Protein AF-A0A5E4IG64-F1 (afdb_monomer_lite)

Foldseek 3Di:
DAFLLVFAPQWDADPNAIAGPQGNPHDDVCRRVVVDQQQDDDPSRVPDGGDGDDD

Sequence (55 aa):
MIPICAACVHRFLASDVMACLAFPKGIPQDILDGKADHRNPYPGDNGIRFEPVEI

Radius of gyration: 10.17 Å; chains: 1; bounding box: 23×23×25 Å

pLDDT: mean 91.14, std 6.83, range [60.22, 96.5]

Structure (mmCIF, N/CA/C/O backbone):
data_AF-A0A5E4IG64-F1
#
_entry.id   AF-A0A5E4IG64-F1
#
loop_
_atom_site.group_PDB
_atom_site.id
_atom_site.type_symbol
_atom_site.label_atom_id
_atom_site.label_alt_id
_atom_site.label_comp_id
_atom_site.label_asym_id
_atom_site.label_entity_id
_atom_site.label_seq_id
_atom_site.pdbx_PDB_ins_code
_atom_site.Cartn_x
_atom_site.Cartn_y
_atom_site.Cartn_z
_atom_site.occupancy
_atom_site.B_iso_or_equiv
_atom_site.auth_seq_id
_atom_site.auth_comp_id
_atom_site.auth_asym_id
_atom_site.auth_atom_id
_atom_site.pdbx_PDB_model_num
ATOM 1 N N . MET A 1 1 ? 2.689 -16.239 1.477 1.00 60.22 1 MET A N 1
ATOM 2 C CA . MET A 1 1 ? 2.217 -15.599 0.230 1.00 60.22 1 MET A CA 1
ATOM 3 C C . MET A 1 1 ? 2.854 -14.220 0.175 1.00 60.22 1 MET A C 1
ATOM 5 O O . MET A 1 1 ? 2.887 -13.575 1.212 1.00 60.22 1 MET A O 1
ATOM 9 N N . ILE A 1 2 ? 3.435 -13.806 -0.952 1.00 74.06 2 ILE A N 1
ATOM 10 C CA . ILE A 1 2 ? 3.972 -12.443 -1.097 1.00 74.06 2 ILE A CA 1
ATOM 11 C C . ILE A 1 2 ? 2.799 -11.551 -1.534 1.00 74.06 2 ILE A C 1
ATOM 13 O O . ILE A 1 2 ? 2.187 -11.874 -2.555 1.00 74.06 2 ILE A O 1
ATOM 17 N N . PRO A 1 3 ? 2.438 -10.487 -0.794 1.00 84.06 3 PRO A N 1
ATOM 18 C CA . PRO A 1 3 ? 1.332 -9.621 -1.187 1.00 84.06 3 PRO A CA 1
ATOM 19 C C . PRO A 1 3 ? 1.636 -8.916 -2.508 1.00 84.06 3 PRO A C 1
ATOM 21 O O . PRO A 1 3 ? 2.768 -8.495 -2.748 1.00 84.06 3 PRO A O 1
ATOM 24 N N . ILE A 1 4 ? 0.607 -8.714 -3.335 1.00 86.94 4 ILE A N 1
ATOM 25 C CA . ILE A 1 4 ? 0.713 -7.992 -4.616 1.00 86.94 4 ILE A CA 1
ATOM 26 C C . ILE A 1 4 ? 1.339 -6.594 -4.448 1.00 86.94 4 ILE A C 1
ATOM 28 O O . ILE A 1 4 ? 2.051 -6.112 -5.326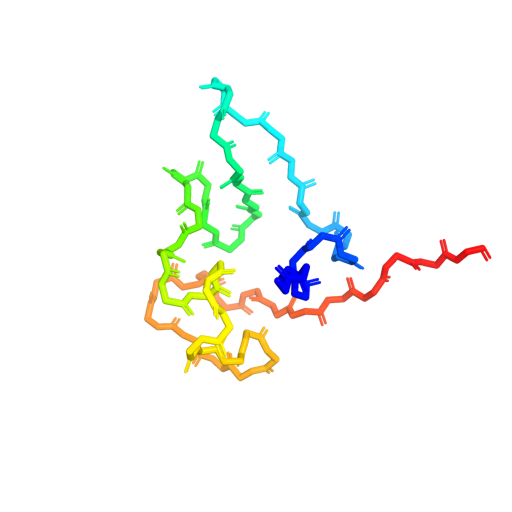 1.00 86.94 4 ILE A O 1
ATOM 32 N N . CYS A 1 5 ? 1.165 -5.974 -3.276 1.00 90.31 5 CYS A N 1
ATOM 33 C CA . CYS A 1 5 ? 1.776 -4.698 -2.909 1.00 90.31 5 CYS A CA 1
ATOM 34 C C . CYS A 1 5 ? 3.310 -4.698 -3.003 1.00 90.31 5 CYS A C 1
ATOM 36 O O . CYS A 1 5 ? 3.889 -3.651 -3.282 1.00 90.31 5 CYS A O 1
ATOM 38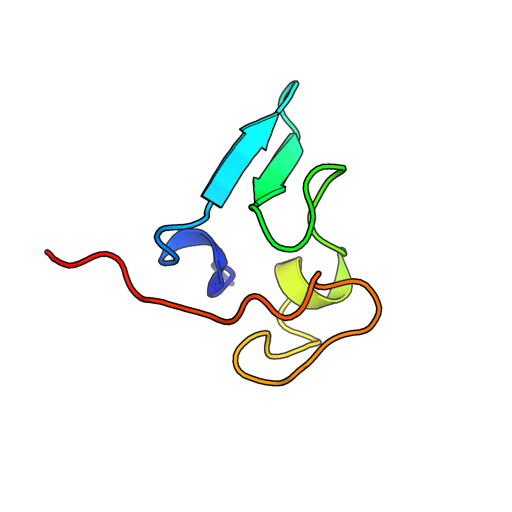 N N . ALA A 1 6 ? 3.975 -5.846 -2.824 1.00 89.25 6 ALA A N 1
ATOM 39 C CA . ALA A 1 6 ? 5.429 -5.958 -2.957 1.00 89.25 6 ALA A CA 1
ATOM 40 C C . ALA A 1 6 ? 5.920 -5.712 -4.397 1.00 89.25 6 ALA A C 1
ATOM 42 O O . ALA A 1 6 ? 7.077 -5.346 -4.589 1.00 89.25 6 ALA A O 1
ATOM 43 N N . ALA A 1 7 ? 5.042 -5.869 -5.391 1.00 91.44 7 ALA A N 1
ATOM 44 C CA . ALA A 1 7 ? 5.310 -5.602 -6.803 1.00 91.44 7 ALA A CA 1
ATOM 45 C C . ALA A 1 7 ? 4.708 -4.270 -7.293 1.00 91.44 7 ALA A C 1
ATOM 47 O O . ALA A 1 7 ? 4.703 -4.017 -8.493 1.00 91.44 7 ALA A O 1
ATOM 48 N N . CYS A 1 8 ? 4.191 -3.424 -6.393 1.00 94.75 8 CYS A N 1
ATOM 49 C CA . CYS A 1 8 ? 3.566 -2.144 -6.738 1.00 94.75 8 CYS A CA 1
ATOM 50 C C . CYS A 1 8 ? 4.570 -0.981 -6.670 1.00 94.75 8 CYS A C 1
ATOM 52 O O . CYS A 1 8 ? 5.362 -0.915 -5.721 1.00 94.75 8 CYS A O 1
ATOM 54 N N . VAL A 1 9 ? 4.517 -0.038 -7.617 1.00 95.38 9 VAL A N 1
ATOM 55 C CA . VAL A 1 9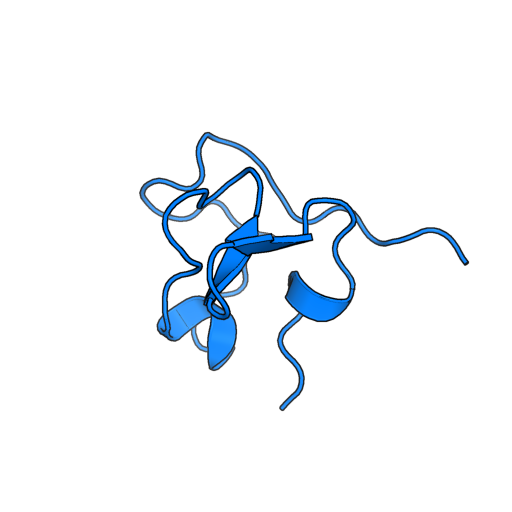 ? 5.383 1.165 -7.647 1.00 95.38 9 VAL A CA 1
ATOM 56 C C . VAL A 1 9 ? 5.139 2.110 -6.472 1.00 95.38 9 VAL A C 1
ATOM 58 O O . VAL A 1 9 ? 6.040 2.826 -6.054 1.00 95.38 9 VAL A O 1
ATOM 61 N N . HIS A 1 10 ? 3.937 2.094 -5.892 1.00 95.06 10 HIS A N 1
ATOM 62 C CA . HIS A 1 10 ? 3.568 3.007 -4.809 1.00 95.06 10 HIS A CA 1
ATOM 63 C C . HIS A 1 10 ? 4.063 2.570 -3.423 1.00 95.06 10 HIS A C 1
ATOM 65 O O . HIS A 1 10 ? 3.778 3.265 -2.447 1.00 95.06 10 HIS A O 1
ATOM 71 N N . ARG A 1 11 ? 4.722 1.410 -3.298 1.00 93.81 11 ARG A N 1
ATOM 72 C CA . ARG A 1 11 ? 5.156 0.866 -2.002 1.00 93.81 11 ARG A CA 1
ATOM 73 C C . ARG A 1 11 ? 6.359 1.627 -1.443 1.00 93.81 11 ARG A C 1
ATOM 75 O O . ARG A 1 11 ? 7.280 1.971 -2.177 1.00 93.81 11 ARG A O 1
ATOM 82 N N . PHE A 1 12 ? 6.391 1.802 -0.129 1.00 93.81 12 PHE A N 1
ATOM 83 C CA . PHE A 1 12 ? 7.547 2.305 0.610 1.00 93.81 12 PHE A CA 1
ATOM 84 C C . PHE A 1 12 ? 7.541 1.777 2.050 1.00 93.81 12 PHE A C 1
ATOM 86 O O . PHE A 1 12 ? 6.545 1.232 2.529 1.00 93.81 12 PHE A O 1
ATOM 93 N N . LEU A 1 13 ? 8.668 1.924 2.746 1.00 90.50 13 LEU A N 1
ATOM 94 C CA . LEU A 1 13 ? 8.765 1.640 4.177 1.00 90.50 13 LEU A CA 1
ATOM 95 C C . LEU A 1 13 ? 8.641 2.947 4.959 1.00 90.50 13 LEU A C 1
ATOM 97 O O . LEU A 1 13 ? 9.400 3.885 4.720 1.00 90.50 13 LEU A O 1
ATOM 101 N N . ALA A 1 14 ? 7.693 2.999 5.891 1.00 89.81 14 ALA A N 1
ATOM 102 C CA . ALA A 1 14 ? 7.519 4.108 6.823 1.00 89.81 14 ALA A CA 1
ATOM 103 C C . ALA A 1 14 ? 7.664 3.577 8.249 1.00 89.81 14 ALA A C 1
ATOM 105 O O . ALA A 1 14 ? 6.812 2.822 8.707 1.00 89.81 14 ALA A O 1
ATOM 106 N N . SER A 1 15 ? 8.749 3.949 8.938 1.00 89.62 15 SER A N 1
ATOM 107 C CA . SER A 1 15 ? 9.026 3.502 10.316 1.00 89.62 15 SER A CA 1
ATOM 108 C C . SER A 1 15 ? 8.896 1.979 10.491 1.00 89.62 15 SER A C 1
ATOM 110 O O . SER A 1 15 ? 8.190 1.514 11.379 1.00 89.62 15 SER A O 1
ATOM 112 N N . ASP A 1 16 ? 9.528 1.216 9.593 1.00 87.25 16 ASP A N 1
ATOM 113 C CA . ASP A 1 16 ? 9.495 -0.258 9.527 1.00 87.25 16 ASP A CA 1
ATOM 114 C C . ASP A 1 16 ? 8.12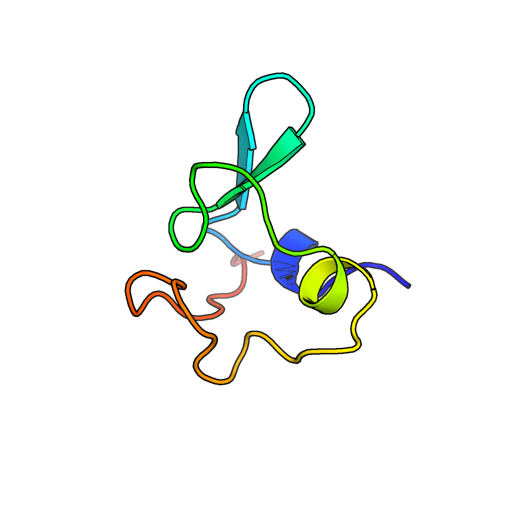4 -0.896 9.232 1.00 87.25 16 ASP A C 1
ATOM 116 O O . ASP A 1 16 ? 7.991 -2.120 9.215 1.00 87.25 16 ASP A O 1
ATOM 120 N N . VAL A 1 17 ? 7.106 -0.093 8.913 1.00 88.81 17 VAL A N 1
ATOM 121 C CA . VAL A 1 17 ? 5.794 -0.571 8.463 1.00 88.81 17 VAL A CA 1
ATOM 122 C C . VAL A 1 17 ? 5.713 -0.509 6.939 1.00 88.81 17 VAL A C 1
ATOM 124 O O . VAL A 1 17 ? 6.112 0.477 6.311 1.00 88.81 17 VAL A O 1
ATOM 127 N N . MET A 1 18 ? 5.165 -1.563 6.326 1.00 90.62 18 MET A N 1
ATOM 128 C CA . MET A 1 18 ? 4.856 -1.566 4.897 1.00 90.62 18 MET A CA 1
ATOM 129 C C . MET A 1 18 ? 3.709 -0.587 4.622 1.00 90.62 18 MET A C 1
ATOM 131 O O . MET A 1 18 ? 2.581 -0.786 5.077 1.00 90.62 18 MET A O 1
ATOM 135 N N . ALA A 1 19 ? 4.009 0.470 3.876 1.00 95.12 19 ALA A N 1
ATOM 136 C CA . ALA A 1 19 ? 3.083 1.538 3.533 1.00 95.12 19 ALA A CA 1
ATOM 137 C C . ALA A 1 19 ? 3.076 1.776 2.017 1.00 95.12 19 ALA A C 1
ATOM 139 O O . ALA A 1 19 ? 3.912 1.265 1.265 1.00 95.12 19 ALA A O 1
ATOM 140 N N . CYS A 1 20 ? 2.092 2.531 1.544 1.00 96.06 20 CYS A N 1
ATOM 141 C CA . CYS A 1 20 ? 2.047 2.989 0.161 1.00 96.06 20 CYS A CA 1
ATOM 142 C C . CYS A 1 20 ? 1.267 4.300 0.058 1.00 96.06 20 CYS A C 1
ATOM 144 O O . CYS A 1 20 ? 0.693 4.765 1.040 1.00 96.06 20 CYS A O 1
ATOM 146 N N . LEU A 1 21 ? 1.216 4.903 -1.131 1.00 96.00 21 LEU A N 1
ATOM 147 C CA . LEU A 1 21 ? 0.464 6.149 -1.330 1.00 96.00 21 LEU A CA 1
ATOM 148 C C . LEU A 1 21 ? -1.046 5.980 -1.062 1.00 96.00 21 LEU A C 1
ATOM 150 O O . LEU A 1 21 ? -1.693 6.912 -0.585 1.00 96.00 21 LEU A O 1
ATOM 154 N N . ALA A 1 22 ? -1.593 4.781 -1.303 1.00 96.50 22 ALA A N 1
ATOM 155 C CA . ALA A 1 22 ? -2.976 4.450 -0.958 1.00 96.50 22 ALA A CA 1
ATOM 156 C C . ALA A 1 22 ? -3.194 4.399 0.565 1.00 96.50 22 ALA A C 1
ATOM 158 O O . ALA A 1 22 ? -4.199 4.888 1.068 1.00 96.50 22 ALA A O 1
ATOM 159 N N . PHE A 1 23 ? -2.215 3.878 1.312 1.00 95.75 23 PHE A N 1
ATOM 160 C CA . PHE A 1 23 ? -2.264 3.734 2.768 1.00 95.75 23 PHE A CA 1
ATOM 161 C C . PHE A 1 23 ? -0.977 4.264 3.422 1.00 95.75 23 PHE A C 1
ATOM 163 O O . PHE A 1 23 ? -0.115 3.484 3.845 1.00 95.75 23 PHE A O 1
ATOM 170 N N . PRO A 1 24 ? -0.822 5.596 3.542 1.00 94.75 24 PRO A N 1
ATOM 171 C CA . PRO A 1 24 ? 0.422 6.201 4.026 1.00 94.75 24 PRO A CA 1
ATOM 172 C C . PRO A 1 24 ? 0.701 5.913 5.507 1.00 94.75 24 PRO A C 1
ATOM 174 O O . PRO A 1 24 ? 1.827 6.070 5.964 1.00 94.75 24 PRO A O 1
ATOM 177 N N . LYS A 1 25 ? -0.320 5.477 6.257 1.00 94.00 25 LYS A N 1
ATOM 178 C CA . LYS A 1 25 ? -0.220 5.082 7.671 1.00 94.00 25 LYS A CA 1
ATOM 179 C C . LYS A 1 25 ? 0.033 3.579 7.873 1.00 94.00 25 LYS A C 1
ATOM 181 O O . LYS A 1 25 ? 0.071 3.135 9.014 1.00 94.00 25 LYS A O 1
ATOM 186 N N . GLY A 1 26 ? 0.185 2.816 6.790 1.00 94.56 26 GLY A N 1
ATOM 187 C CA . GLY A 1 26 ? 0.365 1.364 6.812 1.00 94.56 26 GLY A CA 1
ATOM 188 C C . GLY A 1 26 ? -0.749 0.628 6.071 1.00 94.56 26 GLY A C 1
ATOM 189 O O . GLY A 1 26 ? -1.921 0.991 6.169 1.00 94.56 26 GLY A O 1
ATOM 190 N N . ILE A 1 27 ? -0.370 -0.402 5.315 1.00 94.81 27 ILE A N 1
ATOM 191 C CA . ILE A 1 27 ? -1.295 -1.197 4.499 1.00 94.81 27 ILE A CA 1
ATOM 192 C C . ILE A 1 27 ? -2.150 -2.102 5.409 1.00 94.81 27 ILE A C 1
ATOM 194 O O . ILE A 1 27 ? -1.593 -2.784 6.272 1.00 94.81 27 ILE A O 1
ATOM 198 N N . PRO A 1 28 ? -3.484 -2.157 5.218 1.00 94.88 28 PRO A N 1
ATOM 199 C CA . PRO A 1 28 ? -4.362 -3.064 5.953 1.00 94.88 28 PRO A CA 1
ATOM 200 C C . PRO A 1 28 ? -3.922 -4.531 5.880 1.00 94.88 28 PRO A C 1
ATOM 202 O O . PRO A 1 28 ? -3.568 -5.036 4.812 1.00 94.88 28 PRO A O 1
ATOM 205 N N . GLN A 1 29 ? -4.029 -5.245 7.005 1.00 93.75 29 GLN A N 1
ATOM 206 C CA . GLN A 1 29 ? -3.596 -6.641 7.100 1.00 93.75 29 GLN A CA 1
ATOM 207 C C . GLN A 1 29 ? -4.340 -7.562 6.122 1.00 93.75 29 GLN A C 1
ATOM 209 O O . GLN A 1 29 ? -3.736 -8.473 5.575 1.00 93.75 29 GLN A O 1
ATOM 214 N N . ASP A 1 30 ? -5.614 -7.296 5.824 1.00 94.06 30 ASP A N 1
ATOM 215 C CA . ASP A 1 30 ? -6.380 -8.093 4.857 1.00 94.06 30 ASP A CA 1
ATOM 216 C C . ASP A 1 30 ? -5.803 -8.021 3.435 1.00 94.06 30 ASP A C 1
ATOM 218 O O . ASP A 1 30 ? -5.860 -9.002 2.694 1.00 94.06 30 ASP A O 1
ATOM 222 N N . ILE A 1 31 ? -5.191 -6.894 3.060 1.00 93.00 31 ILE A N 1
ATOM 223 C CA . ILE A 1 31 ? -4.481 -6.753 1.783 1.00 93.00 31 ILE A CA 1
ATOM 224 C C . ILE A 1 31 ? -3.133 -7.484 1.847 1.00 93.00 31 ILE A C 1
ATOM 226 O O . ILE A 1 31 ? -2.770 -8.198 0.911 1.00 93.00 31 ILE A O 1
ATOM 230 N N . LEU A 1 32 ? -2.399 -7.346 2.958 1.00 91.88 32 LEU A N 1
ATOM 231 C CA . LEU A 1 32 ? -1.106 -8.015 3.162 1.00 91.88 32 LEU A CA 1
ATOM 232 C C . LEU A 1 32 ? -1.229 -9.547 3.202 1.00 91.88 32 LEU A C 1
ATOM 234 O O . LEU A 1 32 ? -0.375 -10.252 2.666 1.00 91.88 32 LEU A O 1
ATOM 238 N N . ASP A 1 33 ? -2.314 -10.057 3.780 1.00 91.75 33 ASP A N 1
ATOM 239 C CA . ASP A 1 33 ? -2.644 -11.483 3.849 1.00 91.75 33 ASP A CA 1
ATOM 240 C C . ASP A 1 33 ? -3.223 -12.021 2.526 1.00 91.75 33 ASP A C 1
ATOM 242 O O . ASP A 1 33 ? -3.458 -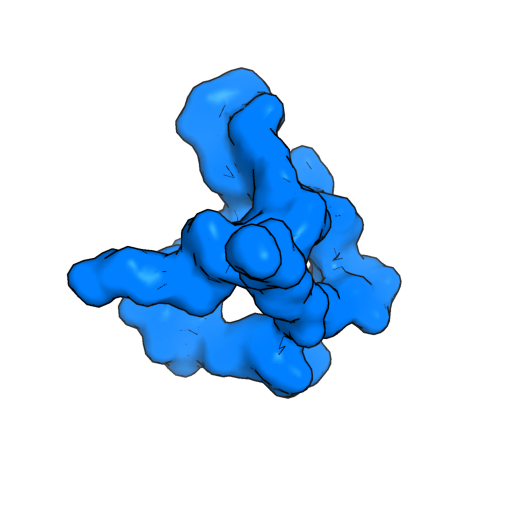13.223 2.401 1.00 91.75 33 ASP A O 1
ATOM 246 N N . GLY A 1 34 ? -3.490 -11.150 1.543 1.00 89.81 34 GLY A N 1
ATOM 247 C CA . GLY A 1 34 ? -4.115 -11.515 0.269 1.00 89.81 34 GLY A CA 1
ATOM 248 C C . GLY A 1 34 ? -5.613 -11.837 0.357 1.00 89.81 34 GLY A C 1
ATOM 249 O O . GLY A 1 34 ? -6.173 -12.375 -0.595 1.00 89.81 34 GLY A O 1
ATOM 250 N N . LYS A 1 35 ? -6.279 -11.509 1.473 1.00 92.69 35 LYS A N 1
ATOM 251 C CA . LYS A 1 35 ? -7.740 -11.642 1.643 1.00 92.69 35 LYS A CA 1
ATOM 252 C C . LYS A 1 35 ? -8.508 -10.595 0.833 1.00 92.69 35 LYS A C 1
ATOM 254 O O . LYS A 1 35 ? -9.652 -10.834 0.457 1.00 92.69 35 LYS A O 1
ATOM 259 N N . ALA A 1 36 ? -7.877 -9.453 0.564 1.00 92.00 36 ALA A N 1
ATOM 260 C CA . ALA A 1 36 ? -8.404 -8.381 -0.266 1.00 92.00 36 ALA A CA 1
ATOM 261 C C . ALA A 1 36 ? -7.466 -8.088 -1.446 1.00 92.00 36 ALA A C 1
ATOM 263 O O . ALA A 1 36 ? -6.296 -7.749 -1.271 1.00 92.00 36 ALA A O 1
ATOM 264 N N . ASP A 1 37 ? -7.997 -8.201 -2.663 1.00 92.00 37 ASP A N 1
ATOM 265 C CA . ASP A 1 37 ? -7.263 -7.901 -3.888 1.00 92.00 37 ASP A CA 1
ATOM 266 C C . ASP A 1 37 ? -7.279 -6.397 -4.181 1.00 92.00 37 ASP A C 1
ATOM 268 O O . ASP A 1 37 ? -8.256 -5.865 -4.712 1.00 92.00 37 ASP A O 1
ATOM 272 N N . HIS A 1 38 ? -6.166 -5.726 -3.876 1.00 92.50 38 HIS A N 1
ATOM 273 C CA . HIS A 1 38 ? -5.987 -4.282 -4.067 1.00 92.50 38 HIS A CA 1
ATOM 274 C C . HIS A 1 38 ? -5.748 -3.854 -5.535 1.00 92.50 38 HIS A C 1
ATOM 276 O O . HIS A 1 38 ? -5.191 -2.7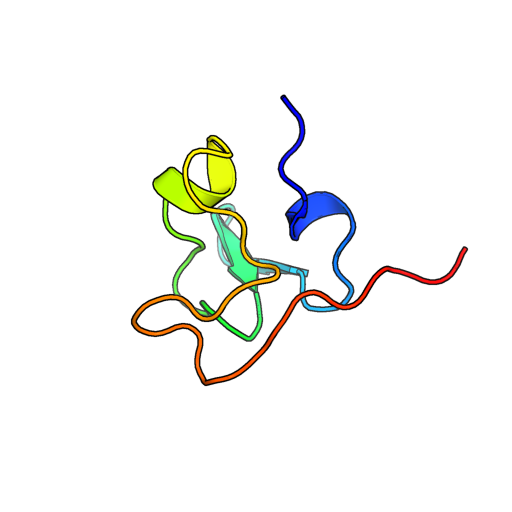91 -5.817 1.00 92.50 38 HIS A O 1
ATOM 282 N N . ARG A 1 39 ? -6.161 -4.688 -6.500 1.00 92.25 39 ARG A N 1
ATOM 283 C CA . ARG A 1 39 ? -6.506 -4.256 -7.868 1.00 92.25 39 ARG A CA 1
ATOM 284 C C . ARG A 1 39 ? -7.909 -3.645 -7.929 1.00 92.25 39 ARG A C 1
ATOM 286 O O . ARG A 1 39 ? -8.201 -2.872 -8.840 1.00 92.25 39 ARG A O 1
ATOM 293 N N . ASN A 1 40 ? -8.756 -3.981 -6.957 1.00 93.50 40 ASN A N 1
ATOM 294 C CA . ASN A 1 40 ? -10.078 -3.402 -6.764 1.00 93.50 40 ASN A CA 1
ATOM 295 C C . ASN A 1 40 ? -10.026 -2.263 -5.733 1.00 93.50 40 ASN A C 1
ATOM 297 O O . ASN A 1 40 ? -9.128 -2.264 -4.888 1.00 93.50 40 ASN A O 1
ATOM 301 N N . PRO A 1 41 ? -10.990 -1.323 -5.767 1.00 94.69 41 PRO A N 1
ATOM 302 C CA . PRO A 1 41 ? -11.104 -0.286 -4.747 1.00 94.69 41 PRO A CA 1
ATOM 303 C C . PRO A 1 41 ? -11.217 -0.880 -3.341 1.00 94.69 41 PRO A C 1
ATOM 305 O O . PRO A 1 41 ? -11.940 -1.860 -3.138 1.00 94.69 41 PRO A O 1
ATOM 308 N N . TYR A 1 42 ? -10.560 -0.251 -2.370 1.00 94.94 42 TYR A N 1
ATOM 309 C CA . TYR A 1 42 ? -10.620 -0.642 -0.965 1.00 94.94 42 TYR A CA 1
ATOM 310 C C . TYR A 1 42 ? -10.907 0.571 -0.069 1.00 94.94 42 TYR A C 1
ATOM 312 O O . TYR A 1 42 ? -10.437 1.674 -0.353 1.00 94.94 42 TYR A O 1
ATOM 320 N N . PRO A 1 43 ? -11.675 0.423 1.028 1.00 95.44 43 PRO A N 1
ATOM 321 C CA . PRO A 1 43 ? -11.976 1.545 1.911 1.00 95.44 43 PRO A CA 1
ATOM 322 C C . PRO A 1 43 ? -10.717 2.277 2.402 1.00 95.44 43 PRO A C 1
ATOM 324 O O . PRO A 1 43 ? -9.876 1.701 3.091 1.00 95.44 43 PRO A O 1
ATOM 327 N N . GLY A 1 44 ? -10.616 3.569 2.075 1.00 93.75 44 GLY A N 1
ATOM 328 C CA . GLY A 1 44 ? -9.516 4.431 2.516 1.00 93.75 44 GLY A CA 1
ATOM 329 C C . GLY A 1 44 ? -8.240 4.366 1.669 1.00 93.75 44 GLY A C 1
ATOM 330 O O . GLY A 1 44 ? -7.223 4.876 2.123 1.00 93.75 44 GLY A O 1
ATOM 331 N N . ASP A 1 45 ? -8.286 3.788 0.464 1.00 95.38 45 ASP A N 1
ATOM 332 C CA . ASP A 1 45 ? -7.147 3.639 -0.464 1.00 95.38 45 ASP A CA 1
ATOM 333 C C . ASP A 1 45 ? -6.721 4.926 -1.206 1.00 95.38 45 ASP A C 1
ATOM 335 O O . ASP A 1 45 ? -5.920 4.881 -2.143 1.00 95.38 45 ASP A O 1
ATOM 339 N N . ASN A 1 46 ? -7.276 6.086 -0.841 1.00 94.62 46 ASN A N 1
ATOM 340 C CA . ASN A 1 46 ? -7.076 7.369 -1.528 1.00 94.62 46 ASN A CA 1
ATOM 341 C C . ASN A 1 46 ? -7.315 7.319 -3.057 1.00 94.62 46 ASN A C 1
ATOM 343 O O . ASN A 1 46 ? -6.817 8.177 -3.784 1.00 94.62 46 ASN A O 1
ATOM 347 N N . GLY A 1 47 ? -8.068 6.331 -3.558 1.00 95.00 47 GLY A N 1
ATOM 348 C CA . GLY A 1 47 ? -8.325 6.118 -4.983 1.00 95.00 47 GLY A CA 1
ATOM 349 C C . GLY A 1 47 ? -7.130 5.587 -5.784 1.00 95.00 47 GLY A C 1
ATOM 350 O O . GLY A 1 47 ? -7.198 5.553 -7.014 1.00 95.00 47 GLY A O 1
ATOM 351 N N . ILE A 1 48 ? -6.044 5.182 -5.121 1.00 94.81 48 ILE A N 1
ATOM 352 C CA . ILE A 1 48 ? -4.814 4.706 -5.761 1.00 94.81 48 ILE A CA 1
ATOM 353 C C . ILE A 1 48 ? -4.867 3.186 -5.902 1.00 94.81 48 ILE A C 1
ATOM 355 O O . ILE A 1 48 ? -5.132 2.461 -4.946 1.00 94.81 48 ILE A O 1
ATOM 359 N N . ARG A 1 49 ? -4.572 2.695 -7.107 1.00 89.38 49 ARG A N 1
ATOM 360 C CA . ARG A 1 49 ? -4.686 1.276 -7.466 1.00 89.38 49 ARG A CA 1
ATOM 361 C C . ARG A 1 49 ? -3.319 0.639 -7.670 1.00 89.38 49 ARG A C 1
ATOM 363 O O . ARG A 1 49 ? -2.290 1.304 -7.645 1.00 89.38 49 ARG A O 1
ATOM 370 N N . PHE A 1 50 ? -3.317 -0.677 -7.849 1.00 93.69 50 PHE A N 1
ATOM 371 C CA . PHE A 1 50 ? -2.114 -1.414 -8.209 1.00 93.69 50 PHE A CA 1
ATOM 372 C C . PHE A 1 50 ? -1.540 -0.947 -9.555 1.00 93.69 50 PHE A C 1
ATOM 374 O O . PHE A 1 50 ? -2.221 -1.006 -10.578 1.00 93.69 50 PHE A O 1
ATOM 381 N N . GLU A 1 51 ? -0.263 -0.580 -9.540 1.00 94.12 51 GLU A N 1
ATOM 382 C CA . GLU A 1 51 ? 0.547 -0.303 -10.722 1.00 94.12 51 GLU A CA 1
ATOM 383 C C . GLU A 1 51 ? 1.863 -1.094 -10.587 1.00 94.12 51 GLU A C 1
ATOM 385 O O . GLU A 1 51 ? 2.568 -0.929 -9.583 1.00 94.12 51 GLU A O 1
ATOM 390 N N . PRO A 1 52 ? 2.165 -2.021 -11.516 1.00 93.00 52 PRO A N 1
ATOM 391 C CA . PRO A 1 52 ? 3.320 -2.904 -11.406 1.00 93.00 52 PRO A CA 1
ATOM 392 C C . PRO A 1 52 ? 4.630 -2.133 -11.590 1.00 93.00 52 PRO A C 1
ATOM 394 O O . PRO A 1 52 ? 4.710 -1.222 -12.406 1.00 93.00 52 PRO A O 1
ATOM 397 N N . VAL A 1 53 ? 5.678 -2.534 -10.870 1.00 90.12 53 VAL A N 1
ATOM 398 C CA . VAL A 1 53 ? 7.041 -2.061 -11.154 1.00 90.12 53 VAL A CA 1
ATOM 399 C C . VAL A 1 53 ? 7.469 -2.586 -12.522 1.00 90.12 53 VAL A C 1
ATOM 401 O O . VAL A 1 53 ? 7.510 -3.801 -12.717 1.00 90.12 53 VAL A O 1
ATOM 404 N N . GLU A 1 54 ? 7.781 -1.686 -13.455 1.00 82.69 54 GLU A N 1
ATOM 405 C CA . GLU A 1 54 ? 8.448 -2.058 -14.706 1.00 82.69 54 GLU A CA 1
ATOM 406 C C . GLU A 1 54 ? 9.847 -2.618 -14.403 1.00 82.69 54 GLU A C 1
ATOM 408 O O . GLU A 1 54 ? 10.560 -2.100 -13.539 1.00 82.69 54 GLU A O 1
ATOM 413 N N . ILE A 1 55 ? 10.197 -3.715 -15.078 1.00 63.88 55 ILE A N 1
ATOM 414 C CA . ILE A 1 55 ? 11.451 -4.466 -14.908 1.00 63.88 55 ILE A CA 1
ATOM 415 C C . ILE A 1 55 ? 12.450 -4.083 -15.991 1.00 63.88 55 ILE A C 1
ATOM 417 O O . ILE A 1 55 ? 12.014 -3.994 -17.161 1.00 63.88 55 ILE A O 1
#

Secondary structure (DSSP, 8-state):
---GGGGBTTEEEETTEEEESS-TT---HHHHTTSS-TTS--TTSTT----BPP-